Protein AF-A0A2V9VV32-F1 (afdb_monomer_lite)

Radius of gyration: 40.31 Å; chains: 1; bounding box: 84×78×101 Å

pLDDT: mean 72.29, std 21.68, range [35.88, 98.0]

Secondary structure (DSSP, 8-state):
-------------------------SSHHHHHHHHHHHHHHTTS-SS-SS----------HHHHHH-HHHHHHHHHHHHHHHTT------GGG-SSHHHHHHHHHHHHHHHHHHHHHHHHHS---

Sequence (125 aa):
MEPNRPVAKRSGQAEAEVLPRGEKENDMDKLFTLTLAIVVCLGTTALLGTSRAVQEKSPTNSQMAADGAFRDGLYQGRLAAEAGRPVHVQVGRWSTERDRTSFAMGYRRGYNDVLASTAAATPQE

Structure (mmCIF, N/CA/C/O backbone):
data_AF-A0A2V9VV32-F1
#
_entry.id   AF-A0A2V9VV32-F1
#
loop_
_atom_site.group_PDB
_atom_site.id
_atom_site.type_symbol
_atom_site.label_atom_id
_atom_site.label_alt_id
_atom_site.label_comp_id
_atom_site.label_asym_id
_atom_site.label_entity_id
_atom_site.label_seq_id
_atom_site.pdbx_PDB_ins_code
_atom_site.Cartn_x
_atom_site.Cartn_y
_atom_site.Cartn_z
_atom_site.occupancy
_atom_site.B_iso_or_equiv
_atom_site.auth_seq_id
_atom_site.auth_comp_id
_atom_site.auth_asym_id
_atom_site.auth_atom_id
_atom_site.pdbx_PDB_model_num
ATOM 1 N N . MET A 1 1 ? 61.120 -48.580 -70.825 1.00 36.38 1 MET A N 1
ATOM 2 C CA . MET A 1 1 ? 61.625 -49.964 -70.767 1.00 36.38 1 MET A CA 1
ATOM 3 C C . MET A 1 1 ? 62.652 -50.017 -69.646 1.00 36.38 1 MET A C 1
ATOM 5 O O . MET A 1 1 ? 63.775 -49.576 -69.843 1.00 36.38 1 MET A O 1
ATOM 9 N N . GLU A 1 2 ? 62.227 -50.413 -68.447 1.00 52.59 2 GLU A N 1
ATOM 10 C CA . GLU A 1 2 ? 63.128 -50.766 -67.337 1.00 52.59 2 GLU A CA 1
ATOM 11 C C . GLU A 1 2 ? 63.683 -52.182 -67.590 1.00 52.59 2 GLU A C 1
ATOM 13 O O . GLU A 1 2 ? 63.047 -52.941 -68.331 1.00 52.59 2 GLU A O 1
ATOM 18 N N . PRO A 1 3 ? 64.834 -52.565 -67.007 1.00 46.41 3 PRO A N 1
ATOM 19 C CA . PRO A 1 3 ? 64.710 -53.620 -65.996 1.00 46.41 3 PRO A CA 1
ATOM 20 C C . PRO A 1 3 ? 65.753 -53.581 -64.857 1.00 46.41 3 PRO A C 1
ATOM 22 O O . PRO A 1 3 ? 66.957 -53.676 -65.079 1.00 46.41 3 PRO A O 1
ATOM 25 N N . ASN A 1 4 ? 65.251 -53.570 -63.620 1.00 39.53 4 ASN A N 1
ATOM 26 C CA . ASN A 1 4 ? 65.226 -54.736 -62.725 1.00 39.53 4 ASN A CA 1
ATOM 27 C C . ASN A 1 4 ? 66.555 -55.455 -62.380 1.00 39.53 4 ASN A C 1
ATOM 29 O O . ASN A 1 4 ? 67.174 -56.141 -63.195 1.00 39.53 4 ASN A O 1
ATOM 33 N N . ARG A 1 5 ? 66.887 -55.429 -61.084 1.00 43.66 5 ARG A N 1
ATOM 34 C CA . ARG A 1 5 ? 67.682 -56.432 -60.354 1.00 43.66 5 ARG A CA 1
ATOM 35 C C . ARG A 1 5 ? 67.100 -56.571 -58.931 1.00 43.66 5 ARG A C 1
ATOM 37 O O . ARG A 1 5 ? 66.466 -55.635 -58.456 1.00 43.66 5 ARG A O 1
ATOM 44 N N . PRO A 1 6 ? 67.240 -57.732 -58.267 1.00 46.47 6 PRO A N 1
ATOM 45 C CA . PRO A 1 6 ? 66.183 -58.737 -58.252 1.00 46.47 6 PRO A CA 1
ATOM 46 C C . PRO A 1 6 ? 65.548 -58.977 -56.873 1.00 46.47 6 PRO A C 1
ATOM 48 O O . PRO A 1 6 ? 66.110 -58.698 -55.819 1.00 46.47 6 PRO A O 1
ATOM 51 N N . VAL A 1 7 ? 64.376 -59.604 -56.940 1.00 50.62 7 VAL A N 1
ATOM 52 C CA . VAL A 1 7 ? 63.599 -60.212 -55.855 1.00 50.62 7 VAL A CA 1
ATOM 53 C C . VAL A 1 7 ? 64.357 -61.355 -55.167 1.00 50.62 7 VAL A C 1
ATOM 55 O O . VAL A 1 7 ? 64.798 -62.291 -55.833 1.00 50.62 7 VAL A O 1
ATOM 58 N N . ALA A 1 8 ? 64.341 -61.367 -53.832 1.00 42.97 8 ALA A N 1
ATOM 59 C CA . ALA A 1 8 ? 64.405 -62.589 -53.032 1.00 42.97 8 ALA A CA 1
ATOM 60 C C . ALA A 1 8 ? 63.160 -62.691 -52.124 1.00 42.97 8 ALA A C 1
ATOM 62 O O . ALA A 1 8 ? 62.938 -61.887 -51.223 1.00 42.97 8 ALA A O 1
ATOM 63 N N . LYS A 1 9 ? 62.339 -63.700 -52.443 1.00 39.44 9 LYS A N 1
ATOM 64 C CA . LYS A 1 9 ? 61.322 -64.402 -51.628 1.00 39.44 9 LYS A CA 1
ATOM 65 C C . LYS A 1 9 ? 61.916 -64.850 -50.275 1.00 39.44 9 LYS A C 1
ATOM 67 O O . LYS A 1 9 ? 63.126 -64.980 -50.194 1.00 39.44 9 LYS A O 1
ATOM 72 N N . ARG A 1 10 ? 61.213 -65.319 -49.238 1.00 39.84 10 ARG A N 1
ATOM 73 C CA . ARG A 1 10 ? 59.826 -65.435 -48.718 1.00 39.84 10 ARG A CA 1
ATOM 74 C C . ARG A 1 10 ? 59.967 -66.450 -47.551 1.00 39.84 10 ARG A C 1
ATOM 76 O O . ARG A 1 10 ? 60.918 -67.225 -47.563 1.00 39.84 10 ARG A O 1
ATOM 83 N N . SER A 1 11 ? 58.973 -66.502 -46.662 1.00 36.62 11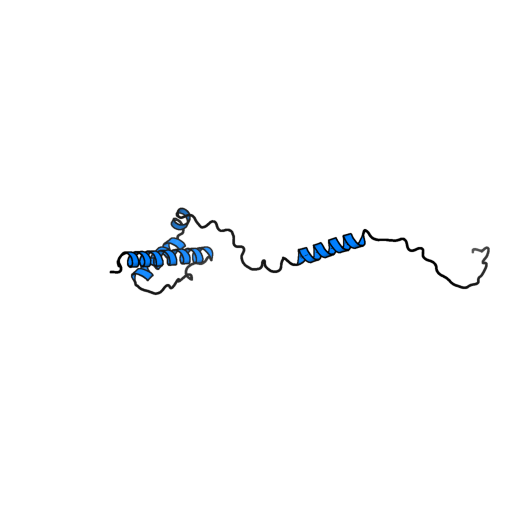 SER A N 1
ATOM 84 C CA . SER A 1 11 ? 58.806 -67.387 -45.484 1.00 36.62 11 SER A CA 1
ATOM 85 C C . SER A 1 11 ? 59.345 -66.764 -44.200 1.00 36.62 11 SER A C 1
ATOM 87 O O . SER A 1 11 ? 60.502 -66.389 -44.146 1.00 36.62 11 SER A O 1
ATOM 89 N N . GLY A 1 12 ? 58.578 -66.594 -43.130 1.00 35.88 12 GLY A N 1
ATOM 90 C CA . GLY A 1 12 ? 57.246 -67.092 -42.808 1.00 35.88 12 GLY A CA 1
ATOM 91 C C . GLY A 1 12 ? 57.219 -67.403 -41.312 1.00 35.88 12 GLY A C 1
ATOM 92 O O . GLY A 1 12 ? 58.133 -68.076 -40.859 1.00 35.88 12 GLY A O 1
ATOM 93 N N . GLN A 1 13 ? 56.155 -66.958 -40.623 1.00 35.94 13 GLN A N 1
ATOM 94 C CA . GLN A 1 13 ? 55.707 -67.403 -39.284 1.00 35.94 13 GLN A CA 1
ATOM 95 C C . GLN A 1 13 ? 56.646 -67.057 -38.104 1.00 35.94 13 GLN A C 1
ATOM 97 O O . GLN A 1 13 ? 57.852 -67.029 -38.267 1.00 35.94 13 GLN A O 1
ATOM 102 N N . ALA A 1 14 ? 56.233 -66.847 -36.857 1.00 40.09 14 ALA A N 1
ATOM 103 C CA . ALA A 1 14 ? 55.013 -66.468 -36.143 1.00 40.09 14 ALA A CA 1
ATOM 104 C C . ALA A 1 14 ? 55.461 -66.335 -34.658 1.00 40.09 14 ALA A C 1
ATOM 106 O O . ALA A 1 14 ? 56.404 -67.021 -34.272 1.00 40.09 14 ALA A O 1
ATOM 107 N N . GLU A 1 15 ? 54.745 -65.539 -33.849 1.00 38.25 15 GLU A N 1
ATOM 108 C CA . GLU A 1 15 ? 54.752 -65.551 -32.359 1.00 38.25 15 GLU A CA 1
ATOM 109 C C . GLU A 1 15 ? 56.043 -65.008 -31.685 1.00 38.25 15 GLU A C 1
ATOM 111 O O . GLU A 1 15 ? 57.127 -65.093 -32.240 1.00 38.25 15 GLU A O 1
ATOM 116 N N . ALA A 1 16 ? 56.072 -64.363 -30.518 1.00 35.97 16 ALA A N 1
ATOM 117 C CA . ALA A 1 16 ? 55.121 -64.129 -29.440 1.00 35.97 16 ALA A CA 1
ATOM 118 C C . ALA A 1 16 ? 55.515 -62.825 -28.691 1.00 35.97 16 ALA A C 1
ATOM 120 O O . ALA A 1 16 ? 56.556 -62.231 -28.961 1.00 35.97 16 ALA A O 1
ATOM 121 N N . GLU A 1 17 ? 54.650 -62.403 -27.769 1.00 45.44 17 GLU A N 1
ATOM 122 C CA . GLU A 1 17 ? 54.734 -61.263 -26.843 1.00 45.44 17 GLU A CA 1
ATOM 123 C C . GLU A 1 17 ? 56.112 -60.882 -26.254 1.00 45.44 17 GLU A C 1
ATOM 125 O O . GLU A 1 17 ? 56.973 -61.729 -26.048 1.00 45.44 17 GLU A O 1
ATOM 130 N N . VAL A 1 18 ? 56.253 -59.613 -25.836 1.00 44.81 18 VAL A N 1
ATOM 131 C CA . VAL A 1 18 ? 56.357 -59.212 -24.408 1.00 44.81 18 VAL A CA 1
ATOM 132 C C . VAL A 1 18 ? 56.442 -57.676 -24.314 1.00 44.81 18 VAL A C 1
ATOM 134 O O . VAL A 1 18 ? 57.382 -57.035 -24.776 1.00 44.81 18 VAL A O 1
ATOM 137 N N . LEU A 1 19 ? 55.416 -57.087 -23.699 1.00 47.34 19 LEU A N 1
ATOM 138 C CA . LEU A 1 19 ? 55.337 -55.694 -23.246 1.00 47.34 19 LEU A CA 1
ATOM 139 C C . LEU A 1 19 ? 56.178 -55.498 -21.971 1.00 47.34 19 LEU A C 1
ATOM 141 O O . LEU A 1 19 ? 55.945 -56.230 -21.007 1.00 47.34 19 LEU A O 1
ATOM 145 N N . PRO A 1 20 ? 56.999 -54.441 -21.843 1.00 45.09 20 PRO A N 1
ATOM 146 C CA . PRO A 1 20 ? 57.287 -53.873 -20.538 1.00 45.09 20 PRO A CA 1
ATOM 147 C C . PRO A 1 20 ? 56.294 -52.744 -20.250 1.00 45.09 20 PRO A C 1
ATOM 149 O O . PRO A 1 20 ? 56.340 -51.648 -20.808 1.00 45.09 20 PRO A O 1
ATOM 152 N N . ARG A 1 21 ? 55.364 -53.064 -19.352 1.00 48.53 21 ARG A N 1
ATOM 153 C CA . ARG A 1 21 ? 54.426 -52.151 -18.706 1.00 48.53 21 ARG A CA 1
ATOM 154 C C . ARG A 1 21 ? 55.213 -51.253 -17.743 1.00 48.53 21 ARG A C 1
ATOM 156 O O . ARG A 1 21 ? 55.661 -51.721 -16.703 1.00 48.53 21 ARG A O 1
ATOM 163 N N . GLY A 1 22 ? 55.383 -49.982 -18.103 1.00 45.44 22 GLY A N 1
ATOM 164 C CA . GLY A 1 22 ? 55.835 -48.933 -17.190 1.00 45.44 22 GLY A CA 1
ATOM 165 C C . GLY A 1 22 ? 54.678 -48.463 -16.309 1.00 45.44 22 GLY A C 1
ATOM 166 O O . GLY A 1 22 ? 53.695 -47.917 -16.803 1.00 45.44 22 GLY A O 1
ATOM 167 N N . GLU A 1 23 ? 54.791 -48.733 -15.014 1.00 54.53 23 GLU A N 1
ATOM 168 C CA . GLU A 1 23 ? 54.027 -48.130 -13.917 1.00 54.53 23 GLU A CA 1
ATOM 169 C C . GLU A 1 23 ? 54.204 -46.597 -13.896 1.00 54.53 23 GLU A C 1
ATOM 171 O O . GLU A 1 23 ? 55.240 -46.102 -14.324 1.00 54.53 23 GLU A O 1
ATOM 176 N N . LYS A 1 24 ? 53.328 -45.741 -13.370 1.00 52.47 24 LYS A N 1
ATOM 177 C CA . LYS A 1 24 ? 51.971 -45.788 -12.812 1.00 52.47 24 LYS A CA 1
ATOM 178 C C . LYS A 1 24 ? 51.662 -44.320 -12.442 1.00 52.47 24 LYS A C 1
ATOM 180 O O . LYS A 1 24 ? 52.574 -43.567 -12.116 1.00 52.47 24 LYS A O 1
ATOM 185 N N . GLU A 1 25 ? 50.380 -43.955 -12.474 1.00 56.47 25 GLU A N 1
ATOM 186 C CA . GLU A 1 25 ? 49.750 -43.248 -11.342 1.00 56.47 25 GLU A CA 1
ATOM 187 C C . GLU A 1 25 ? 50.308 -41.862 -11.007 1.00 56.47 25 GLU A C 1
ATOM 189 O O . GLU A 1 25 ? 51.270 -41.738 -10.269 1.00 56.47 25 GLU A O 1
ATOM 194 N N . ASN A 1 26 ? 49.696 -40.828 -11.595 1.00 59.31 26 ASN A N 1
ATOM 195 C CA . ASN A 1 26 ? 49.725 -39.422 -11.151 1.00 59.31 26 ASN A CA 1
ATOM 196 C C . ASN A 1 26 ? 48.852 -38.535 -12.055 1.00 59.31 26 ASN A C 1
ATOM 198 O O . ASN A 1 26 ? 48.513 -37.416 -11.672 1.00 59.31 26 ASN A O 1
ATOM 202 N N . ASP A 1 27 ? 48.535 -3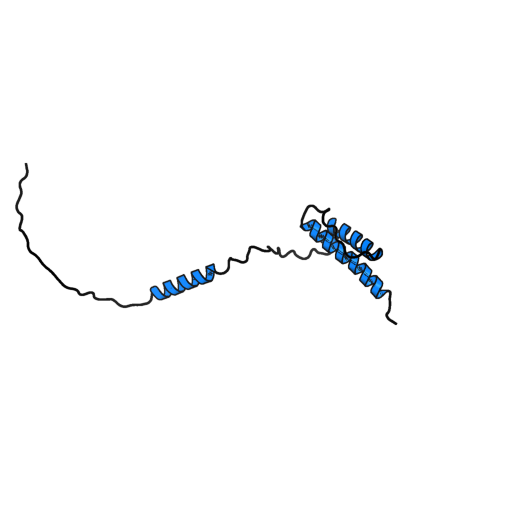8.994 -13.269 1.00 58.31 27 ASP A N 1
ATOM 203 C CA . ASP A 1 27 ? 47.770 -38.210 -14.245 1.00 58.31 27 ASP A CA 1
ATOM 204 C C . ASP A 1 27 ? 46.279 -38.572 -14.219 1.00 58.31 27 ASP A C 1
ATOM 206 O O . ASP A 1 27 ? 45.415 -37.698 -14.214 1.00 58.31 27 ASP A O 1
ATOM 210 N N . MET A 1 28 ? 45.959 -39.861 -14.062 1.00 58.38 28 MET A N 1
ATOM 211 C CA . MET A 1 28 ? 44.573 -40.328 -13.996 1.00 58.38 28 MET A CA 1
ATOM 212 C C . MET A 1 28 ? 43.833 -39.847 -12.746 1.00 58.38 28 MET A C 1
ATOM 214 O O . MET A 1 28 ? 42.677 -39.478 -12.891 1.00 58.38 28 MET A O 1
ATOM 218 N N . ASP A 1 29 ? 44.470 -39.734 -11.575 1.00 59.59 29 ASP A N 1
ATOM 219 C CA . ASP A 1 29 ? 43.818 -39.199 -10.364 1.00 59.59 29 ASP A CA 1
ATOM 220 C C . ASP A 1 29 ? 43.537 -37.698 -10.466 1.00 59.59 29 ASP A C 1
ATOM 222 O O . ASP A 1 29 ? 42.545 -37.200 -9.932 1.00 59.59 29 ASP A O 1
ATOM 226 N N . LYS A 1 30 ? 44.379 -36.961 -11.202 1.00 56.25 30 LYS A N 1
ATOM 227 C CA . LYS A 1 30 ? 44.179 -35.534 -11.487 1.00 56.25 30 LYS A CA 1
ATOM 228 C C . LYS A 1 30 ? 43.077 -35.338 -12.513 1.00 56.25 30 LYS A C 1
ATOM 230 O O . LYS A 1 30 ? 42.245 -34.458 -12.330 1.00 56.25 30 LYS A O 1
ATOM 235 N N . LEU A 1 31 ? 43.022 -36.188 -13.539 1.00 60.84 31 LEU A N 1
ATOM 236 C CA . LEU A 1 31 ? 41.924 -36.224 -14.503 1.00 60.84 31 LEU A CA 1
ATOM 237 C C . LEU A 1 31 ? 40.613 -36.661 -13.834 1.00 60.84 31 LEU A C 1
ATOM 239 O O . LEU A 1 31 ? 39.567 -36.098 -14.146 1.00 60.84 31 LEU A O 1
ATOM 243 N N . PHE A 1 32 ? 40.658 -37.581 -12.865 1.00 64.88 32 PHE A N 1
ATOM 244 C CA . PHE A 1 32 ? 39.500 -37.998 -12.069 1.00 64.88 32 PHE A CA 1
ATOM 245 C C . PHE A 1 32 ? 39.031 -36.889 -11.124 1.00 64.88 32 PHE A C 1
ATOM 247 O O . PHE A 1 32 ? 37.844 -36.600 -11.048 1.00 64.88 32 PHE A O 1
ATOM 254 N N . THR A 1 33 ? 39.958 -36.204 -10.452 1.00 66.75 33 THR A N 1
ATOM 255 C CA . THR A 1 33 ? 39.645 -35.058 -9.584 1.00 66.75 33 THR A CA 1
ATOM 256 C C . THR A 1 33 ? 39.102 -33.882 -10.399 1.00 66.75 33 THR A C 1
ATOM 258 O O . THR A 1 33 ? 38.140 -33.238 -9.988 1.00 66.75 33 THR A O 1
ATOM 261 N N . LEU A 1 34 ? 39.666 -33.625 -11.584 1.00 61.97 34 LEU A N 1
ATOM 262 C CA . LEU A 1 34 ? 39.218 -32.583 -12.509 1.00 61.97 34 LEU A CA 1
ATOM 263 C C . LEU A 1 34 ? 37.827 -32.899 -13.073 1.00 61.97 34 LEU A C 1
ATOM 265 O O . LEU A 1 34 ? 36.963 -32.026 -13.096 1.00 61.97 34 LEU A O 1
ATOM 269 N N . THR A 1 35 ? 37.580 -34.143 -13.490 1.00 62.09 35 THR A N 1
ATOM 270 C CA . THR A 1 35 ? 36.258 -34.572 -13.977 1.00 62.09 35 THR A CA 1
ATOM 271 C C . THR A 1 35 ? 35.217 -34.584 -12.859 1.00 62.09 35 THR A C 1
ATOM 273 O O . THR A 1 35 ? 34.114 -34.087 -13.077 1.00 62.09 35 THR A O 1
ATOM 276 N N . LEU A 1 36 ? 35.561 -35.029 -11.644 1.00 61.75 36 LEU A N 1
ATOM 277 C CA . LEU A 1 36 ? 34.686 -34.939 -10.470 1.00 61.75 36 LEU A CA 1
ATOM 278 C C . LEU A 1 36 ? 34.349 -33.477 -10.129 1.00 61.75 36 LEU A C 1
ATOM 280 O O . LEU A 1 36 ? 33.185 -33.162 -9.892 1.00 61.75 36 LEU A O 1
ATOM 284 N N . ALA A 1 37 ? 35.328 -32.566 -10.167 1.00 60.53 37 ALA A N 1
ATOM 285 C CA . ALA A 1 37 ? 35.108 -31.137 -9.937 1.00 60.53 37 ALA A CA 1
ATOM 286 C C . ALA A 1 37 ? 34.200 -30.501 -11.006 1.00 60.53 37 ALA A C 1
ATOM 288 O O . ALA A 1 37 ? 33.326 -29.703 -10.674 1.00 60.53 37 ALA A O 1
ATOM 289 N N . ILE A 1 38 ? 34.350 -30.882 -12.279 1.00 64.06 38 ILE A N 1
ATOM 290 C CA . ILE A 1 38 ? 33.482 -30.410 -13.370 1.00 64.06 38 ILE A CA 1
ATOM 291 C C . ILE A 1 38 ? 32.048 -30.936 -13.198 1.00 64.06 38 ILE A C 1
ATOM 293 O O . ILE A 1 38 ? 31.098 -30.168 -13.346 1.00 64.06 38 ILE A O 1
ATOM 297 N N . VAL A 1 39 ? 31.873 -32.208 -12.826 1.00 61.16 39 VAL A N 1
ATOM 298 C CA . VAL A 1 39 ? 30.548 -32.802 -12.567 1.00 61.16 39 VAL A CA 1
ATOM 299 C C . VAL A 1 39 ? 29.874 -32.167 -11.342 1.00 61.16 39 VAL A C 1
ATOM 301 O O . VAL A 1 39 ? 28.675 -31.898 -11.386 1.00 61.16 39 VAL A O 1
ATOM 304 N N . VAL A 1 40 ? 30.629 -31.841 -10.286 1.00 60.38 40 VAL A N 1
ATOM 305 C CA . VAL A 1 40 ? 30.118 -31.100 -9.115 1.00 60.38 40 VAL A CA 1
ATOM 306 C C . VAL A 1 40 ? 29.733 -29.658 -9.477 1.00 60.38 40 VAL A C 1
ATOM 308 O O . VAL A 1 40 ? 28.693 -29.177 -9.031 1.00 60.38 40 VAL A O 1
ATOM 311 N N . CYS A 1 41 ? 30.507 -28.971 -10.322 1.00 58.06 41 CYS A N 1
ATOM 312 C CA . CYS A 1 41 ? 30.217 -27.590 -10.730 1.00 58.06 41 CYS A CA 1
ATOM 313 C C . CYS A 1 41 ? 29.003 -27.454 -11.668 1.00 58.06 41 CYS A C 1
ATOM 315 O O . CYS A 1 41 ? 28.382 -26.392 -11.708 1.00 58.06 41 CYS A O 1
ATOM 317 N N . LEU A 1 42 ? 28.632 -28.505 -12.403 1.00 57.28 42 LEU A N 1
ATOM 318 C CA . LEU A 1 42 ? 27.487 -28.484 -13.325 1.00 57.28 42 LEU A CA 1
ATOM 319 C C . LEU A 1 42 ? 26.144 -28.829 -12.649 1.00 57.28 42 LEU A C 1
ATOM 321 O O . LEU A 1 42 ? 25.094 -28.715 -13.278 1.00 57.28 42 LEU A O 1
ATOM 325 N N . GLY A 1 43 ? 26.151 -29.194 -11.362 1.00 57.44 43 GLY A N 1
ATOM 326 C CA . GLY A 1 43 ? 24.954 -29.548 -10.589 1.00 57.44 43 GLY A CA 1
ATOM 327 C C . GLY A 1 43 ? 24.171 -28.376 -9.978 1.00 57.44 43 GLY A C 1
ATOM 328 O O . GLY A 1 43 ? 23.139 -28.608 -9.354 1.00 57.44 43 GLY A O 1
ATOM 329 N N . THR A 1 44 ? 24.614 -27.123 -10.148 1.00 55.56 44 THR A N 1
ATOM 330 C CA . THR A 1 44 ? 24.058 -25.964 -9.406 1.00 55.56 44 THR A CA 1
ATOM 331 C C . THR A 1 44 ? 23.441 -24.881 -10.298 1.00 55.56 44 THR A C 1
ATOM 333 O O . THR A 1 44 ? 23.360 -23.720 -9.908 1.00 55.56 44 THR A O 1
ATOM 336 N N . THR A 1 45 ? 22.992 -25.212 -11.510 1.00 54.03 45 THR A N 1
ATOM 337 C CA . THR A 1 45 ? 22.297 -24.247 -12.395 1.00 54.03 45 THR A CA 1
ATOM 338 C C . THR A 1 45 ? 20.909 -24.711 -12.830 1.00 54.03 45 THR A C 1
ATOM 340 O O . THR A 1 45 ? 20.422 -24.341 -13.889 1.00 54.03 45 THR A O 1
ATOM 343 N N . ALA A 1 46 ? 20.217 -25.466 -11.978 1.00 53.69 46 ALA A N 1
ATOM 344 C CA . ALA A 1 46 ? 18.815 -25.826 -12.195 1.00 53.69 46 ALA A CA 1
ATOM 345 C C . ALA A 1 46 ? 17.853 -25.184 -11.181 1.00 53.69 46 ALA A C 1
ATOM 347 O O . ALA A 1 46 ? 16.801 -25.748 -10.928 1.00 53.69 46 ALA A O 1
ATOM 348 N N . LEU A 1 47 ? 18.178 -24.018 -10.599 1.00 53.91 47 LEU A N 1
ATOM 349 C CA . LEU A 1 47 ? 17.242 -23.232 -9.768 1.00 53.91 47 LEU A CA 1
ATOM 350 C C . LEU A 1 47 ? 17.461 -21.706 -9.880 1.00 53.91 47 LEU A C 1
ATOM 352 O O . LEU A 1 47 ? 17.370 -20.981 -8.898 1.00 53.91 47 LEU A O 1
ATOM 356 N N . LEU A 1 48 ? 17.744 -21.182 -11.075 1.00 50.00 48 LEU A N 1
ATOM 357 C CA . LEU A 1 48 ? 17.740 -19.726 -11.332 1.00 50.00 48 LEU A CA 1
ATOM 358 C C . LEU A 1 48 ? 16.614 -19.321 -12.298 1.00 50.00 48 LEU A C 1
ATOM 360 O O . LEU A 1 48 ? 16.717 -18.348 -13.037 1.00 50.00 48 LEU A O 1
ATOM 364 N N . GLY A 1 49 ? 15.519 -20.086 -12.281 1.00 50.94 49 GLY A N 1
ATOM 365 C CA . GLY A 1 49 ? 14.284 -19.803 -13.015 1.00 50.94 49 GLY A CA 1
ATOM 366 C C . GLY A 1 49 ? 13.235 -19.022 -12.221 1.00 50.94 49 GLY A C 1
ATOM 367 O O . GLY A 1 49 ? 12.139 -18.810 -12.726 1.00 50.94 49 GLY A O 1
ATOM 368 N N . THR A 1 50 ? 13.525 -18.582 -10.997 1.00 56.47 50 THR A N 1
ATOM 369 C CA . THR A 1 50 ? 12.556 -17.845 -10.176 1.00 56.47 50 THR A CA 1
ATOM 370 C C . THR A 1 50 ? 13.249 -16.735 -9.412 1.00 56.47 50 THR A C 1
ATOM 372 O O . THR A 1 50 ? 14.120 -16.979 -8.582 1.00 56.47 50 THR A O 1
ATOM 375 N N . SER A 1 51 ? 12.812 -15.506 -9.688 1.00 50.62 51 SER A N 1
ATOM 376 C CA . SER A 1 51 ? 13.173 -14.277 -8.982 1.00 50.62 51 SER A CA 1
ATOM 377 C C . SER A 1 51 ? 14.665 -13.935 -9.014 1.00 50.62 51 SER A C 1
ATOM 379 O O . SER A 1 51 ? 15.415 -14.170 -8.070 1.00 50.62 51 SER A O 1
ATOM 381 N N . ARG A 1 52 ? 15.046 -13.142 -10.025 1.00 48.62 52 ARG A N 1
ATOM 382 C CA . ARG A 1 52 ? 15.795 -11.919 -9.720 1.00 48.62 52 ARG A CA 1
ATOM 383 C C . ARG A 1 52 ? 14.971 -11.143 -8.691 1.00 48.62 52 ARG A C 1
ATOM 385 O O . ARG A 1 52 ? 14.226 -10.236 -9.044 1.00 48.62 52 ARG A O 1
ATOM 392 N N . ALA A 1 53 ? 15.085 -11.518 -7.421 1.00 50.66 53 ALA A N 1
ATOM 393 C CA . ALA A 1 53 ? 14.974 -10.560 -6.352 1.00 50.66 53 ALA A CA 1
ATOM 394 C C . ALA A 1 53 ? 16.144 -9.613 -6.607 1.00 50.66 53 ALA A C 1
ATOM 396 O O . ALA A 1 53 ? 17.256 -9.797 -6.115 1.00 50.66 53 ALA A O 1
ATOM 397 N N . VAL A 1 54 ? 15.907 -8.631 -7.484 1.00 48.25 54 VAL A N 1
ATOM 398 C CA . VAL A 1 54 ? 16.553 -7.340 -7.342 1.00 48.25 54 VAL A CA 1
ATOM 399 C C . VAL A 1 54 ? 16.466 -7.086 -5.851 1.00 48.25 54 VAL A C 1
ATOM 401 O O . VAL A 1 54 ? 15.380 -7.154 -5.273 1.00 48.25 54 VAL A O 1
ATOM 404 N N . GLN A 1 55 ? 17.619 -6.939 -5.215 1.00 47.09 55 GLN A N 1
ATOM 405 C CA . GLN A 1 55 ? 17.709 -6.416 -3.871 1.00 47.09 55 GLN A CA 1
ATOM 406 C C . GLN A 1 55 ? 17.169 -4.986 -3.967 1.00 47.09 55 GLN A C 1
ATOM 408 O O . GLN A 1 55 ? 17.919 -4.020 -4.094 1.00 47.09 55 GLN A O 1
ATOM 413 N N . GLU A 1 56 ? 15.844 -4.870 -4.070 1.00 54.88 56 GLU A N 1
ATOM 414 C CA . GLU A 1 56 ? 15.129 -3.620 -4.104 1.00 54.88 56 GLU A CA 1
ATOM 415 C C . GLU A 1 56 ? 15.336 -3.084 -2.709 1.00 54.88 56 GLU A C 1
ATOM 417 O O . GLU A 1 56 ? 14.766 -3.572 -1.733 1.00 54.88 56 GLU A O 1
ATOM 422 N N . LYS A 1 57 ? 16.269 -2.136 -2.606 1.00 60.69 57 LYS A N 1
ATOM 423 C CA . LYS A 1 57 ? 16.369 -1.274 -1.441 1.00 60.69 57 LYS A CA 1
ATOM 424 C C . LYS A 1 57 ? 14.941 -0.859 -1.128 1.00 60.69 57 LYS A C 1
ATOM 426 O O . LYS A 1 57 ? 14.319 -0.229 -1.986 1.00 60.69 57 LYS A O 1
ATOM 431 N N . SER A 1 58 ? 14.434 -1.265 0.039 1.00 61.19 58 SER A N 1
ATOM 432 C CA . SER A 1 58 ? 13.096 -0.885 0.477 1.00 61.19 58 SER A CA 1
ATOM 433 C C . SER A 1 58 ? 12.950 0.607 0.211 1.00 61.19 58 SER A C 1
ATOM 435 O O . SER A 1 58 ? 13.810 1.371 0.673 1.00 61.19 58 SER A O 1
ATOM 437 N N . PRO A 1 59 ? 11.968 1.021 -0.607 1.00 62.41 59 PRO A N 1
ATOM 438 C CA . PRO A 1 59 ? 11.871 2.407 -1.015 1.00 62.41 59 PRO A CA 1
ATOM 439 C C . PRO A 1 59 ? 11.817 3.261 0.249 1.00 62.41 59 PRO A C 1
ATOM 441 O O . PRO A 1 59 ? 11.096 2.948 1.200 1.00 62.41 59 PRO A O 1
ATOM 444 N N . THR A 1 60 ? 12.645 4.304 0.303 1.00 75.94 60 THR A N 1
ATOM 445 C CA . THR A 1 60 ? 12.660 5.201 1.459 1.00 75.94 60 THR A CA 1
ATOM 446 C C . THR A 1 60 ? 11.275 5.827 1.625 1.00 75.94 60 THR A C 1
ATOM 448 O O . THR A 1 60 ? 10.516 5.951 0.662 1.00 75.94 60 THR A O 1
ATOM 451 N N . ASN A 1 61 ? 10.934 6.281 2.835 1.00 70.50 61 ASN A N 1
ATOM 452 C CA . ASN A 1 61 ? 9.653 6.966 3.063 1.00 70.50 61 ASN A CA 1
ATOM 453 C C . ASN A 1 61 ? 9.430 8.138 2.086 1.00 70.50 61 ASN A C 1
ATOM 455 O O . ASN A 1 61 ? 8.309 8.347 1.633 1.00 70.50 61 ASN A O 1
ATOM 459 N N . SER A 1 62 ? 10.494 8.854 1.703 1.00 72.88 62 SER A N 1
ATOM 460 C CA . SER A 1 62 ? 10.440 9.920 0.694 1.00 72.88 62 SER A CA 1
ATOM 461 C C . SER A 1 62 ? 10.121 9.408 -0.714 1.00 72.88 62 SER A C 1
ATOM 463 O O . SER A 1 62 ? 9.352 10.038 -1.434 1.00 72.88 62 SER A O 1
ATOM 465 N N . GLN A 1 63 ? 10.665 8.253 -1.099 1.00 73.81 63 GLN A N 1
ATOM 466 C CA . GLN A 1 63 ? 10.416 7.643 -2.401 1.00 73.81 63 GLN A CA 1
ATOM 467 C C . GLN A 1 63 ? 8.987 7.096 -2.502 1.00 73.81 63 GLN A C 1
ATOM 469 O O . GLN A 1 63 ? 8.343 7.283 -3.528 1.00 73.81 63 GLN A O 1
ATOM 474 N N . MET A 1 64 ? 8.462 6.506 -1.423 1.00 74.69 64 MET A N 1
ATOM 475 C CA . MET A 1 64 ? 7.056 6.084 -1.352 1.00 74.69 64 MET A CA 1
ATOM 476 C C . MET A 1 64 ? 6.089 7.276 -1.355 1.00 74.69 64 MET A C 1
ATOM 478 O O . MET A 1 64 ? 5.025 7.201 -1.959 1.00 74.69 64 MET A O 1
ATOM 482 N N . ALA A 1 65 ? 6.450 8.400 -0.725 1.00 73.31 65 ALA A N 1
ATOM 483 C CA . ALA A 1 65 ? 5.622 9.609 -0.735 1.00 73.31 65 ALA A CA 1
ATOM 484 C C . ALA A 1 65 ? 5.512 10.252 -2.132 1.00 73.31 65 ALA A C 1
ATOM 486 O O . ALA A 1 65 ? 4.501 10.883 -2.442 1.00 73.31 65 ALA A O 1
ATOM 487 N N . ALA A 1 66 ? 6.529 10.082 -2.980 1.00 83.81 66 ALA A N 1
ATOM 488 C CA . ALA A 1 66 ? 6.510 10.529 -4.371 1.00 83.81 66 ALA A CA 1
ATOM 489 C C . ALA A 1 66 ? 5.821 9.531 -5.325 1.00 83.81 66 ALA A C 1
ATOM 491 O O . ALA A 1 66 ? 5.479 9.900 -6.447 1.00 83.81 66 ALA A O 1
ATOM 492 N N . ASP A 1 67 ? 5.601 8.287 -4.893 1.00 90.06 67 ASP A N 1
ATOM 493 C CA . ASP A 1 67 ? 4.974 7.238 -5.693 1.00 90.06 67 ASP A CA 1
ATOM 494 C C . ASP A 1 67 ? 3.443 7.411 -5.723 1.00 90.06 67 ASP A C 1
ATOM 496 O O . ASP A 1 67 ? 2.745 7.311 -4.708 1.00 90.06 67 ASP A O 1
ATOM 500 N N . GLY A 1 68 ? 2.913 7.698 -6.915 1.00 93.94 68 GLY A N 1
ATOM 501 C CA . GLY A 1 68 ? 1.482 7.911 -7.126 1.00 93.94 68 GLY A CA 1
ATOM 502 C C . GLY A 1 68 ? 0.638 6.662 -6.866 1.00 93.94 68 GLY A C 1
ATOM 503 O O . GLY A 1 68 ? -0.450 6.783 -6.301 1.00 93.94 68 GLY A O 1
ATOM 504 N N . ALA A 1 69 ? 1.143 5.477 -7.216 1.00 95.56 69 ALA A N 1
ATOM 505 C CA . ALA A 1 69 ? 0.443 4.218 -6.993 1.00 95.56 69 ALA A CA 1
ATOM 506 C C . ALA A 1 69 ? 0.401 3.879 -5.501 1.00 95.56 69 ALA A C 1
ATOM 508 O O . ALA A 1 69 ? -0.661 3.539 -4.977 1.00 95.56 69 ALA A O 1
ATOM 509 N N . PHE A 1 70 ? 1.519 4.071 -4.792 1.00 95.44 70 PHE A N 1
ATOM 510 C CA . PHE A 1 70 ? 1.567 3.919 -3.336 1.00 95.44 70 PHE A CA 1
ATOM 511 C C . PHE A 1 70 ? 0.556 4.825 -2.633 1.00 95.44 70 PHE A C 1
ATOM 513 O O . PHE A 1 70 ? -0.194 4.373 -1.769 1.00 95.44 70 PHE A O 1
ATOM 520 N N . ARG A 1 71 ? 0.526 6.112 -2.999 1.00 95.12 71 ARG A N 1
ATOM 521 C CA . ARG A 1 71 ? -0.374 7.101 -2.392 1.00 95.12 71 ARG A CA 1
ATOM 522 C C . ARG A 1 71 ? -1.844 6.787 -2.626 1.00 95.12 71 ARG A C 1
ATOM 524 O O . ARG A 1 71 ? -2.635 6.905 -1.692 1.00 95.12 71 ARG A O 1
ATOM 531 N N . ASP A 1 72 ? -2.204 6.413 -3.850 1.00 95.50 72 ASP A N 1
ATOM 532 C CA . ASP A 1 72 ? -3.579 6.027 -4.166 1.00 95.50 72 ASP A CA 1
ATOM 533 C C . ASP A 1 72 ? -3.969 4.762 -3.392 1.00 95.50 72 ASP A C 1
ATOM 535 O O . ASP A 1 72 ? -5.016 4.720 -2.750 1.00 95.50 72 ASP A O 1
ATOM 539 N N . GLY A 1 73 ? -3.063 3.780 -3.332 1.00 96.31 73 GLY A N 1
ATOM 540 C CA . GLY A 1 73 ? -3.219 2.600 -2.489 1.00 96.31 73 GLY A CA 1
ATOM 541 C C . GLY A 1 73 ? -3.479 2.980 -1.034 1.00 96.31 73 GLY A C 1
ATOM 542 O O . GLY A 1 73 ? -4.474 2.549 -0.462 1.00 96.31 73 GLY A O 1
ATOM 543 N N . LEU A 1 74 ? -2.634 3.836 -0.452 1.00 96.94 74 LEU A N 1
ATOM 544 C CA . LEU A 1 74 ? -2.751 4.299 0.934 1.00 96.94 74 LEU A CA 1
ATOM 545 C C . LEU A 1 74 ? -4.124 4.914 1.224 1.00 96.94 74 LEU A C 1
ATOM 547 O O . LEU A 1 74 ? -4.733 4.593 2.244 1.00 96.94 74 LEU A O 1
ATOM 551 N N . TYR A 1 75 ? -4.619 5.762 0.322 1.00 96.50 75 TYR A N 1
ATOM 552 C CA . TYR A 1 75 ? -5.930 6.390 0.457 1.00 96.50 75 TYR A CA 1
ATOM 553 C C . TYR A 1 75 ? -7.072 5.370 0.364 1.00 96.50 75 TYR A C 1
ATOM 555 O O . TYR A 1 75 ? -7.925 5.319 1.250 1.00 96.50 75 TYR A O 1
ATOM 563 N N . GLN A 1 76 ? -7.060 4.509 -0.657 1.00 96.94 76 GLN A N 1
ATOM 564 C CA . GLN A 1 76 ? -8.090 3.481 -0.845 1.00 96.94 76 GLN A CA 1
ATOM 565 C C . GLN A 1 76 ? -8.119 2.469 0.308 1.00 96.94 76 GLN A C 1
ATOM 567 O O . GLN A 1 76 ? -9.191 2.056 0.745 1.00 96.94 76 GLN A O 1
ATOM 572 N N . GLY A 1 77 ? -6.949 2.100 0.834 1.00 97.38 77 GLY A N 1
ATOM 573 C CA . GLY A 1 77 ? -6.820 1.212 1.986 1.00 97.38 77 GLY A CA 1
ATOM 574 C C . GLY A 1 77 ? -7.447 1.797 3.249 1.00 97.38 77 GLY A C 1
ATOM 575 O O . GLY A 1 77 ? -8.211 1.104 3.921 1.00 97.38 77 GLY A O 1
ATOM 576 N N . ARG A 1 78 ? -7.183 3.081 3.539 1.00 97.75 78 ARG A N 1
ATOM 577 C CA . ARG A 1 78 ? -7.823 3.795 4.659 1.00 97.75 78 ARG A CA 1
ATOM 578 C C . ARG A 1 78 ? -9.334 3.845 4.492 1.00 97.75 78 ARG A C 1
ATOM 580 O O . ARG A 1 78 ? -10.050 3.409 5.383 1.00 97.75 78 ARG A O 1
ATOM 587 N N . LEU A 1 79 ? -9.807 4.267 3.319 1.00 97.69 79 LEU A N 1
ATOM 588 C CA . LEU A 1 79 ? -11.237 4.368 3.027 1.00 97.69 79 LEU A CA 1
ATOM 589 C C . LEU A 1 79 ? -11.960 3.017 3.155 1.00 97.69 79 LEU A C 1
ATOM 591 O O . LEU A 1 79 ? -13.114 2.958 3.576 1.00 97.69 79 LEU A O 1
ATOM 595 N N . ALA A 1 80 ? -11.305 1.916 2.779 1.00 97.50 80 ALA A N 1
ATOM 596 C CA . ALA A 1 80 ? -11.859 0.580 2.951 1.00 97.50 80 ALA A CA 1
ATOM 597 C C . ALA A 1 80 ? -11.969 0.186 4.431 1.00 97.50 80 ALA A C 1
ATOM 599 O O . ALA A 1 80 ? -13.025 -0.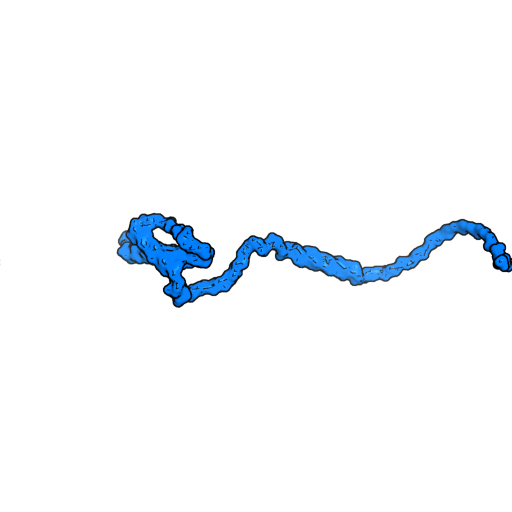302 4.833 1.00 97.50 80 ALA A O 1
ATOM 600 N N . ALA A 1 81 ? -10.925 0.430 5.230 1.00 97.38 81 ALA A N 1
ATOM 601 C CA . ALA A 1 81 ? -10.933 0.144 6.664 1.00 97.38 81 ALA A CA 1
ATOM 602 C C . ALA A 1 81 ? -11.945 1.012 7.424 1.00 97.38 81 ALA A C 1
ATOM 604 O O . ALA A 1 81 ? -12.710 0.492 8.229 1.00 97.38 81 ALA A O 1
ATOM 605 N N . GLU A 1 82 ? -12.005 2.311 7.121 1.00 96.31 82 GLU A N 1
ATOM 606 C CA . GLU A 1 82 ? -12.983 3.249 7.689 1.00 96.31 82 GLU A CA 1
ATOM 607 C C . GLU A 1 82 ? -14.422 2.828 7.369 1.00 96.31 82 GLU A C 1
ATOM 609 O O . GLU A 1 82 ? -15.311 2.936 8.209 1.00 96.31 82 GLU A O 1
ATOM 614 N N . ALA A 1 83 ? -14.653 2.290 6.170 1.00 96.50 83 ALA A N 1
ATOM 615 C CA . ALA A 1 83 ? -15.946 1.742 5.775 1.00 96.50 83 ALA A CA 1
ATOM 616 C C . ALA A 1 83 ? -16.224 0.331 6.333 1.00 96.50 83 ALA A C 1
ATOM 618 O O . ALA A 1 83 ? -17.252 -0.254 5.988 1.00 96.50 83 ALA A O 1
ATOM 619 N N . GLY A 1 84 ? -15.312 -0.255 7.119 1.00 95.38 84 GLY A N 1
ATOM 620 C CA . GLY A 1 84 ? -15.430 -1.621 7.641 1.00 95.38 84 GLY A CA 1
ATOM 621 C C . GLY A 1 84 ? -15.458 -2.703 6.555 1.00 95.38 84 GLY A C 1
ATOM 622 O O . GLY A 1 84 ? -15.950 -3.807 6.786 1.00 95.38 84 GLY A O 1
ATOM 623 N N . ARG A 1 85 ? -14.978 -2.394 5.345 1.00 96.06 85 ARG A N 1
ATOM 624 C CA . ARG A 1 85 ? -14.942 -3.344 4.228 1.00 96.06 85 ARG A CA 1
ATOM 625 C C . ARG A 1 85 ? -13.754 -4.291 4.378 1.00 96.06 85 ARG A C 1
ATOM 627 O O . ARG A 1 85 ? -12.695 -3.852 4.809 1.00 96.06 85 ARG A O 1
ATOM 634 N N . PRO A 1 86 ? -13.874 -5.562 3.962 1.00 94.19 86 PRO A N 1
ATOM 635 C CA . PRO A 1 86 ? -12.741 -6.479 3.967 1.00 94.19 86 PRO A CA 1
ATOM 636 C C . PRO A 1 86 ? -11.622 -6.000 3.029 1.00 94.19 86 PRO A C 1
ATOM 638 O O . PRO A 1 86 ? -11.855 -5.265 2.066 1.00 94.19 86 PRO A O 1
ATOM 641 N N . VAL A 1 87 ? -10.397 -6.466 3.281 1.00 94.69 87 VAL A N 1
ATOM 642 C CA . VAL A 1 87 ? -9.232 -6.179 2.431 1.00 94.69 87 VAL A CA 1
ATOM 643 C C . VAL A 1 87 ? -9.476 -6.706 1.015 1.00 94.69 87 VAL A C 1
ATOM 645 O O . VAL A 1 87 ? -9.502 -7.915 0.791 1.00 94.69 87 VAL A O 1
ATOM 648 N N . HIS A 1 88 ? -9.598 -5.799 0.045 1.00 94.88 88 HIS A N 1
ATOM 649 C CA . HIS A 1 88 ? -9.751 -6.142 -1.364 1.00 94.88 88 HIS A CA 1
ATOM 650 C C . HIS A 1 88 ? -8.948 -5.176 -2.244 1.00 94.88 88 HIS A C 1
ATOM 652 O O . HIS A 1 88 ? -9.362 -4.052 -2.518 1.00 94.88 88 HIS A O 1
ATOM 658 N N . VAL A 1 89 ? -7.771 -5.622 -2.687 1.00 94.06 89 VAL A N 1
ATOM 659 C CA . VAL A 1 89 ? -6.824 -4.785 -3.433 1.00 94.06 89 VAL A CA 1
ATOM 660 C C . VAL A 1 89 ? -7.096 -4.878 -4.937 1.00 94.06 89 VAL A C 1
ATOM 662 O O . VAL A 1 89 ? -6.801 -5.891 -5.568 1.00 94.06 89 VAL A O 1
ATOM 665 N N . GLN A 1 90 ? -7.606 -3.802 -5.537 1.00 90.56 90 GLN A N 1
ATOM 666 C CA . GLN A 1 90 ? -7.878 -3.729 -6.978 1.00 90.56 90 GLN A CA 1
ATOM 667 C C . GLN A 1 90 ? -6.649 -3.259 -7.771 1.00 90.56 90 GLN A C 1
ATOM 669 O O . GLN A 1 90 ? -6.558 -2.112 -8.202 1.00 90.56 90 GLN A O 1
ATOM 674 N N . VAL A 1 91 ? -5.683 -4.155 -7.985 1.00 92.94 91 VAL A N 1
ATOM 675 C CA . VAL A 1 91 ? -4.431 -3.826 -8.699 1.00 92.94 91 VAL A CA 1
ATOM 676 C C . VAL A 1 91 ? -4.599 -3.643 -10.215 1.00 92.94 91 VAL A C 1
ATOM 678 O O . VAL A 1 91 ? -3.715 -3.089 -10.860 1.00 92.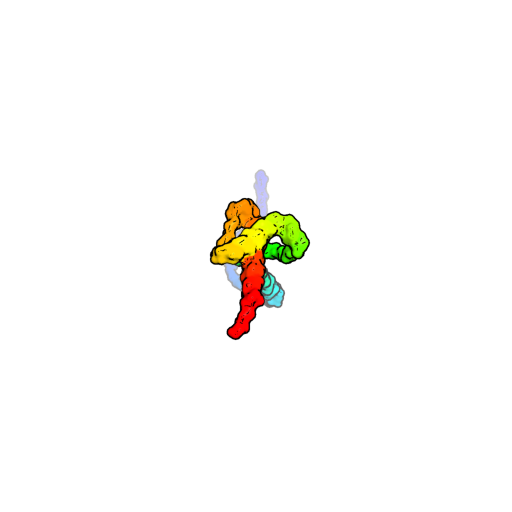94 91 VAL A O 1
ATOM 681 N N . GLY A 1 92 ? -5.727 -4.066 -10.800 1.00 90.00 92 GLY A N 1
ATOM 682 C CA . GLY A 1 92 ? -5.941 -4.096 -12.257 1.00 90.00 92 GLY A CA 1
ATOM 683 C C . GLY A 1 92 ? -5.882 -2.736 -12.966 1.00 90.00 92 GLY A C 1
ATOM 684 O O . GLY A 1 92 ? -5.708 -2.691 -14.179 1.00 90.00 92 GLY A O 1
ATOM 685 N N . ARG A 1 93 ? -5.975 -1.626 -12.223 1.00 90.44 93 ARG A N 1
ATOM 686 C CA . ARG A 1 93 ? -5.811 -0.265 -12.758 1.00 90.44 93 ARG A CA 1
ATOM 687 C C . ARG A 1 93 ? -4.367 0.051 -13.163 1.00 90.44 93 ARG A C 1
ATOM 689 O O . ARG A 1 93 ? -4.143 0.908 -14.015 1.00 90.44 93 ARG A O 1
ATOM 696 N N . TRP A 1 94 ? -3.391 -0.618 -12.551 1.00 93.50 94 TRP A N 1
ATOM 697 C CA . TRP A 1 94 ? -1.974 -0.312 -12.714 1.00 93.50 94 TRP A CA 1
ATOM 698 C C . TRP A 1 94 ? -1.334 -1.204 -13.778 1.00 93.50 94 TRP A C 1
ATOM 700 O O . TRP A 1 94 ? -1.394 -2.436 -13.721 1.00 93.50 94 TRP A O 1
ATOM 710 N N . SER A 1 95 ? -0.716 -0.562 -14.771 1.00 88.19 95 SER A N 1
ATOM 711 C CA . SER A 1 95 ? -0.195 -1.246 -15.961 1.00 88.19 95 SER A CA 1
ATOM 712 C C . SER A 1 95 ? 1.110 -1.997 -15.691 1.00 88.19 95 SER A C 1
ATOM 714 O O . SER A 1 95 ? 1.313 -3.083 -16.236 1.00 88.19 95 SER A O 1
ATOM 716 N N . THR A 1 96 ? 1.978 -1.462 -14.828 1.00 94.69 96 THR A N 1
ATOM 717 C CA . THR A 1 96 ? 3.267 -2.085 -14.499 1.00 94.69 96 THR A CA 1
ATOM 718 C C . THR A 1 96 ? 3.183 -2.912 -13.219 1.00 94.69 96 THR A C 1
ATOM 720 O O . THR A 1 96 ? 2.412 -2.606 -12.310 1.00 94.69 96 THR A O 1
ATOM 723 N N . GLU A 1 97 ? 4.006 -3.958 -13.122 1.00 93.94 97 GLU A N 1
ATOM 724 C CA . GLU A 1 97 ? 4.073 -4.785 -11.910 1.00 93.94 97 GLU A CA 1
ATOM 725 C C . GLU A 1 97 ? 4.575 -4.000 -10.694 1.00 93.94 97 GLU A C 1
ATOM 727 O O . GLU A 1 97 ? 4.111 -4.204 -9.571 1.00 93.94 97 GLU A O 1
ATOM 732 N N . ARG A 1 98 ? 5.475 -3.041 -10.933 1.00 92.75 98 ARG A N 1
ATOM 733 C CA . ARG A 1 98 ? 5.978 -2.131 -9.908 1.00 92.75 98 ARG A CA 1
ATOM 734 C C . ARG A 1 98 ? 4.850 -1.295 -9.310 1.00 92.75 98 ARG A C 1
ATOM 736 O O . ARG A 1 98 ? 4.716 -1.255 -8.092 1.00 92.75 98 ARG A O 1
ATOM 743 N N . ASP A 1 99 ? 4.017 -0.686 -10.150 1.00 94.25 99 ASP A N 1
ATOM 744 C CA . ASP A 1 99 ? 2.901 0.144 -9.689 1.00 94.25 99 ASP A CA 1
ATOM 745 C C . ASP A 1 99 ? 1.830 -0.705 -8.995 1.00 94.25 99 ASP A C 1
ATOM 747 O O . ASP A 1 99 ? 1.317 -0.312 -7.949 1.00 94.25 99 ASP A O 1
ATOM 751 N N . ARG A 1 100 ? 1.541 -1.912 -9.510 1.00 96.06 100 ARG A N 1
ATOM 752 C CA . ARG A 1 100 ? 0.638 -2.874 -8.851 1.00 96.06 100 ARG A CA 1
ATOM 753 C C . ARG A 1 100 ? 1.114 -3.233 -7.446 1.00 96.06 100 ARG A C 1
ATOM 755 O O . ARG A 1 100 ? 0.326 -3.192 -6.500 1.00 96.06 100 ARG A O 1
ATOM 762 N N . THR A 1 101 ? 2.400 -3.550 -7.310 1.00 94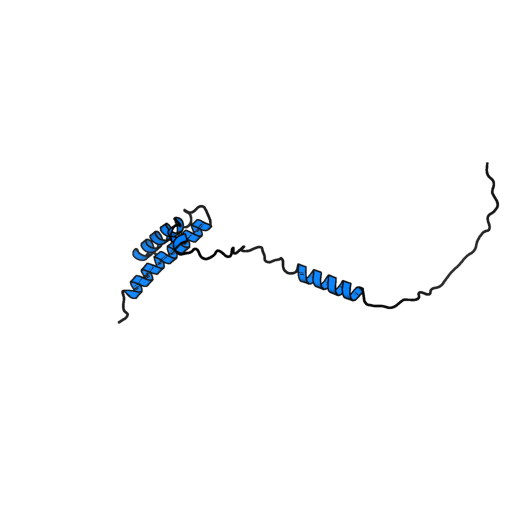.94 101 THR A N 1
ATOM 763 C CA . THR A 1 101 ? 3.025 -3.884 -6.025 1.00 94.94 101 THR A CA 1
ATOM 764 C C . THR A 1 101 ? 3.003 -2.682 -5.086 1.00 94.94 101 THR A C 1
ATOM 766 O O . THR A 1 101 ? 2.598 -2.804 -3.930 1.00 94.94 101 THR A O 1
ATOM 769 N N . SER A 1 102 ? 3.369 -1.503 -5.591 1.00 94.94 102 SER A N 1
ATOM 770 C CA . SER A 1 102 ? 3.392 -0.260 -4.822 1.00 94.94 102 SER A CA 1
ATOM 771 C C . SER A 1 102 ? 2.007 0.125 -4.299 1.00 94.94 102 SER A C 1
ATOM 773 O O . SER A 1 102 ? 1.835 0.385 -3.105 1.00 94.94 102 SER A O 1
ATOM 775 N N . PHE A 1 103 ? 0.984 0.029 -5.150 1.00 96.31 103 PHE A N 1
ATOM 776 C CA . PHE A 1 103 ? -0.409 0.214 -4.762 1.00 96.31 103 PHE A CA 1
ATOM 777 C C . PHE A 1 103 ? -0.849 -0.779 -3.686 1.00 96.31 103 PHE A C 1
ATOM 779 O O . PHE A 1 103 ? -1.444 -0.379 -2.685 1.00 96.31 103 PHE A O 1
ATOM 786 N N . ALA A 1 104 ? -0.537 -2.069 -3.846 1.00 96.44 104 ALA A N 1
ATOM 787 C CA . ALA A 1 104 ? -0.903 -3.088 -2.866 1.00 96.44 104 ALA A CA 1
ATOM 788 C C . ALA A 1 104 ? -0.241 -2.854 -1.497 1.00 96.44 104 ALA A C 1
ATOM 790 O O . ALA A 1 104 ? -0.885 -3.034 -0.459 1.00 96.44 104 ALA A O 1
ATOM 791 N N . MET A 1 105 ? 1.022 -2.416 -1.484 1.00 95.50 105 MET A N 1
ATOM 792 C CA . MET A 1 105 ? 1.725 -2.030 -0.258 1.00 95.50 105 MET A CA 1
ATOM 793 C C . MET A 1 105 ? 1.075 -0.814 0.406 1.00 95.50 105 MET A C 1
ATOM 795 O O . MET A 1 105 ? 0.806 -0.851 1.609 1.00 95.50 105 MET A O 1
ATOM 799 N N . GLY A 1 106 ? 0.778 0.231 -0.373 1.00 95.88 106 GLY A N 1
ATOM 800 C CA . GLY A 1 106 ? 0.067 1.416 0.103 1.00 95.88 106 GLY A CA 1
ATOM 801 C C . GLY A 1 106 ? -1.281 1.052 0.721 1.00 95.88 106 GLY A C 1
ATOM 802 O O . GLY A 1 106 ? -1.546 1.407 1.868 1.00 95.88 106 GLY A O 1
ATOM 803 N N . TYR A 1 107 ? -2.084 0.252 0.014 1.00 97.62 107 TYR A N 1
ATOM 804 C CA . TYR A 1 107 ? -3.393 -0.214 0.477 1.00 97.62 107 TYR A CA 1
ATOM 805 C C . TYR A 1 107 ? -3.307 -0.917 1.825 1.00 97.62 107 TYR A C 1
ATOM 807 O O . TYR A 1 107 ? -4.019 -0.558 2.761 1.00 97.62 107 TYR A O 1
ATOM 815 N N . ARG A 1 108 ? -2.413 -1.902 1.954 1.00 96.81 108 ARG A N 1
ATOM 816 C CA . ARG A 1 108 ? -2.256 -2.653 3.207 1.00 96.81 108 ARG A CA 1
ATOM 817 C C . ARG A 1 108 ? -1.827 -1.755 4.358 1.00 96.81 108 ARG A C 1
ATOM 819 O O . ARG A 1 108 ? -2.365 -1.887 5.453 1.00 96.81 108 ARG A O 1
ATOM 826 N N . ARG A 1 109 ? -0.891 -0.834 4.112 1.00 96.31 109 ARG A N 1
ATOM 827 C CA . ARG A 1 109 ? -0.447 0.126 5.127 1.00 96.31 109 ARG A CA 1
ATOM 828 C C . ARG A 1 109 ? -1.607 0.999 5.598 1.00 96.31 109 ARG A C 1
ATOM 830 O O . ARG A 1 109 ? -1.867 1.056 6.790 1.00 96.31 109 ARG A O 1
ATOM 837 N N . GLY A 1 110 ? -2.334 1.616 4.667 1.00 96.50 110 GLY A N 1
ATOM 838 C CA . GLY A 1 110 ? -3.452 2.500 4.993 1.00 96.50 110 GLY A CA 1
ATOM 839 C C . GLY A 1 110 ? -4.572 1.782 5.744 1.00 96.50 110 GLY A C 1
ATOM 840 O O . GLY A 1 110 ? -5.098 2.314 6.715 1.00 96.50 110 GLY A O 1
ATOM 841 N N . TYR A 1 111 ? -4.883 0.550 5.340 1.00 98.00 111 TYR A N 1
ATOM 842 C CA . TYR A 1 111 ? -5.882 -0.280 6.006 1.00 98.00 111 TYR A CA 1
ATOM 843 C C . TYR A 1 111 ? -5.485 -0.601 7.456 1.00 98.00 111 TYR A C 1
ATOM 845 O O . TYR A 1 111 ? -6.270 -0.416 8.385 1.00 98.00 111 TYR A O 1
ATOM 853 N N . ASN A 1 112 ? -4.239 -1.035 7.662 1.00 97.06 112 ASN A N 1
ATOM 854 C CA . ASN A 1 112 ? -3.732 -1.393 8.984 1.00 97.06 112 ASN A CA 1
ATOM 855 C C . ASN A 1 112 ? -3.573 -0.179 9.911 1.00 97.06 112 ASN A C 1
ATOM 857 O O . ASN A 1 112 ? -3.815 -0.318 11.106 1.00 97.06 112 ASN A O 1
ATOM 861 N N . ASP A 1 113 ? -3.209 0.997 9.383 1.00 96.69 113 ASP A N 1
ATOM 862 C CA . ASP A 1 113 ? -3.119 2.241 10.164 1.00 96.69 113 ASP A CA 1
ATOM 863 C C . ASP A 1 113 ? -4.459 2.556 10.857 1.00 96.69 113 ASP A C 1
ATOM 865 O O . ASP A 1 113 ? -4.487 2.912 12.038 1.00 96.69 113 ASP A O 1
ATOM 869 N N . VAL A 1 114 ? -5.579 2.398 10.138 1.00 96.88 114 VAL A N 1
ATOM 870 C CA . VAL A 1 114 ? -6.928 2.634 10.679 1.00 96.88 114 VAL A CA 1
ATOM 871 C C . VAL A 1 114 ? -7.267 1.596 11.739 1.00 96.88 114 VAL A C 1
ATOM 873 O O . VAL A 1 114 ? -7.664 1.971 12.835 1.00 96.88 114 VAL A O 1
ATOM 876 N N . LEU A 1 115 ? -7.041 0.307 11.462 1.00 95.56 115 LEU A N 1
ATOM 877 C CA . LEU A 1 115 ? -7.302 -0.750 12.442 1.00 95.56 115 LEU A CA 1
ATOM 878 C C . LEU A 1 115 ? -6.495 -0.568 13.730 1.00 95.56 115 LEU A C 1
ATOM 880 O O . LEU A 1 115 ? -7.036 -0.734 14.821 1.00 95.56 115 LEU A O 1
ATOM 884 N N . ALA A 1 116 ? -5.217 -0.203 13.614 1.00 95.38 116 ALA A N 1
ATOM 885 C CA . ALA A 1 116 ? -4.368 0.077 14.765 1.00 95.38 116 ALA A CA 1
ATOM 886 C C . ALA A 1 116 ? -4.880 1.289 15.557 1.00 95.38 116 ALA A C 1
ATOM 888 O O . ALA A 1 116 ? -4.899 1.258 16.786 1.00 95.38 116 ALA A O 1
ATOM 889 N N . SER A 1 117 ? -5.346 2.328 14.860 1.00 94.06 117 SER A N 1
ATOM 890 C CA . SER A 1 117 ? -5.931 3.519 15.485 1.00 94.06 117 SER A CA 1
ATOM 891 C C . SER A 1 117 ? -7.242 3.198 16.209 1.00 94.06 117 SER A C 1
ATOM 893 O O . SER A 1 117 ? -7.444 3.652 17.331 1.00 94.06 117 SER A O 1
ATOM 895 N N . THR A 1 118 ? -8.110 2.376 15.612 1.00 92.31 118 THR A N 1
ATOM 896 C CA . THR A 1 118 ? -9.344 1.897 16.250 1.00 92.31 118 THR A CA 1
ATOM 897 C C . THR A 1 118 ? -9.035 1.048 17.478 1.00 92.31 118 THR A C 1
ATOM 899 O O . THR A 1 118 ? -9.610 1.292 18.532 1.00 92.31 118 THR A O 1
ATOM 902 N N . ALA A 1 119 ? -8.092 0.106 17.375 1.00 91.69 119 ALA A N 1
ATOM 903 C CA . ALA A 1 119 ? -7.686 -0.736 18.497 1.00 91.69 119 ALA A CA 1
ATOM 904 C C . ALA A 1 119 ? -7.124 0.091 19.666 1.00 91.69 119 ALA A C 1
ATOM 906 O O . ALA A 1 119 ? -7.468 -0.168 20.815 1.00 91.69 119 ALA A O 1
ATOM 907 N N . ALA A 1 120 ? -6.314 1.115 19.379 1.00 90.38 120 ALA A N 1
ATOM 908 C CA . ALA A 1 120 ? -5.790 2.028 20.393 1.00 90.38 120 ALA A CA 1
ATOM 909 C C . ALA A 1 120 ? -6.876 2.914 21.035 1.00 90.38 120 ALA A C 1
ATOM 911 O O . ALA A 1 120 ? -6.729 3.320 22.185 1.00 90.38 120 ALA A O 1
ATOM 912 N N . ALA A 1 121 ? -7.958 3.213 20.309 1.00 85.19 121 ALA A N 1
ATOM 913 C CA . ALA A 1 121 ? -9.074 4.025 20.795 1.00 85.19 121 ALA A CA 1
ATOM 914 C C . ALA A 1 121 ? -10.065 3.254 21.684 1.00 85.19 121 ALA A C 1
ATOM 916 O O . ALA A 1 121 ? -10.862 3.880 22.380 1.00 85.19 121 ALA A O 1
ATOM 917 N N . THR A 1 122 ? -10.016 1.921 21.690 1.00 76.56 122 THR A N 1
ATOM 918 C CA . THR A 1 122 ? -10.759 1.064 22.625 1.00 76.56 122 THR A CA 1
ATOM 919 C C . THR A 1 122 ? -9.817 0.486 23.684 1.00 76.56 122 THR A C 1
ATOM 921 O O . THR A 1 122 ? -9.309 -0.624 23.496 1.00 76.56 122 THR A O 1
ATOM 924 N N . PRO A 1 123 ? -9.575 1.190 24.809 1.00 67.00 123 PRO A N 1
ATOM 925 C CA . PRO A 1 123 ? -8.994 0.573 25.994 1.00 67.00 123 PRO A CA 1
ATOM 926 C C . PRO A 1 123 ? -9.854 -0.628 26.395 1.00 67.00 123 PRO A C 1
ATOM 928 O O . PRO A 1 123 ? -11.070 -0.507 26.529 1.00 67.00 123 PRO A O 1
ATOM 931 N N . GLN A 1 124 ? -9.231 -1.796 26.517 1.00 60.34 124 GLN A N 1
ATOM 932 C CA . GLN A 1 124 ? -9.862 -2.964 27.122 1.00 60.34 124 GLN A CA 1
ATO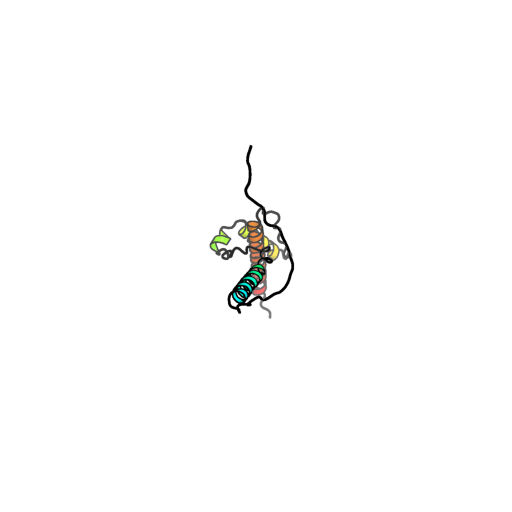M 933 C C . GLN A 1 124 ? -10.011 -2.658 28.622 1.00 60.34 124 GLN A C 1
ATOM 935 O O . GLN A 1 124 ? -8.992 -2.548 29.305 1.00 60.34 124 GLN A O 1
ATOM 940 N N . GLU A 1 125 ? -11.243 -2.440 29.092 1.00 44.81 125 GLU A N 1
ATOM 941 C CA . GLU A 1 125 ? -11.588 -2.472 30.526 1.00 44.81 125 GLU A CA 1
ATOM 942 C C . GLU A 1 125 ? -11.712 -3.911 31.034 1.00 44.81 125 GLU A C 1
ATOM 944 O O . GLU A 1 125 ? -12.252 -4.760 30.283 1.00 44.81 125 GLU A O 1
#

Foldseek 3Di:
DDDDDDDDDDDDDDDDDDDDDDDDDDVVVVVVVVVVVVVVVVPPPPPPPDDPPPVPPPQPPVRLVPQPLLQVLLVQLLVCLVVVHPDDQDLVVDDDPVSSVSSPNSNVVNNVVNVVVVVVVDDDD